Protein 9Q88 (pdb70)

Radius of gyration: 12.81 Å; Cα contacts (8 Å, |Δi|>4): 106; chains: 1; bounding box: 37×24×28 Å

Structure (mmCIF, N/CA/C/O backbone):
data_9Q88
#
_entry.id   9Q88
#
_cell.length_a   31.820
_cell.length_b   39.309
_cell.length_c   53.208
_cell.angle_alpha   90.000
_cell.angle_beta   90.000
_cell.angle_gamma   90.000
#
_symmetry.space_group_name_H-M   'P 21 21 21'
#
loop_
_entity.id
_entity.type
_entity.pdbx_description
1 polymer 'E3 ubiquitin-protein ligase RNF38'
2 non-polymer 'ZINC ION'
3 water water
#
loop_
_atom_site.group_PDB
_atom_site.id
_atom_site.type_symbol
_atom_site.label_atom_id
_atom_site.label_alt_id
_atom_site.label_comp_id
_atom_site.label_asym_id
_atom_site.label_entity_id
_atom_site.label_seq_id
_atom_site.pdbx_PDB_ins_code
_atom_site.Cartn_x
_atom_site.Cartn_y
_atom_site.Cartn_z
_atom_site.occupancy
_atom_site.B_iso_or_equiv
_atom_site.auth_seq_id
_atom_site.auth_comp_id
_atom_site.auth_asym_id
_atom_site.auth_atom_id
_atom_site.pdbx_PDB_model_num
ATOM 1 N N . GLY A 1 1 ? 8.84885 -2.79683 -0.61063 1.000 29.98178 387 GLY A N 1
ATOM 2 C CA . GLY A 1 1 ? 8.50338 -4.10879 -1.12438 1.000 29.04028 387 GLY A CA 1
ATOM 3 C C . GLY A 1 1 ? 7.00112 -4.27077 -1.21920 1.000 23.00665 387 GLY A C 1
ATOM 4 O O . GLY A 1 1 ? 6.25470 -3.31430 -1.02552 1.000 25.04616 387 GLY A O 1
ATOM 7 N N . SER A 1 2 ? 6.55021 -5.48637 -1.50284 1.000 22.43176 388 SER A N 1
ATOM 8 C CA . SER A 1 2 ? 5.12134 -5.73561 -1.61980 1.000 19.20310 388 SER A CA 1
ATOM 9 C C . SER A 1 2 ? 4.44434 -5.60974 -0.25533 1.000 14.21711 388 SER A C 1
ATOM 10 O O . SER A 1 2 ? 4.96951 -6.09156 0.74966 1.000 15.78883 388 SER A O 1
ATOM 18 N N . THR A 1 3 ? 3.27515 -4.96127 -0.22033 1.000 13.22222 389 THR A N 1
ATOM 19 C CA . THR A 1 3 ? 2.42643 -4.93875 0.96761 1.000 13.60811 389 THR A CA 1
ATOM 20 C C . THR A 1 3 ? 1.30846 -5.97639 0.89776 1.000 11.18982 389 THR A C 1
ATOM 21 O O . THR A 1 3 ? 0.36113 -5.92859 1.68990 1.000 12.64242 389 THR A O 1
ATOM 32 N N . LYS A 1 4 ? 1.42867 -6.93792 -0.01541 1.000 12.71155 390 LYS A N 1
ATOM 33 C CA . LYS A 1 4 ? 0.52057 -8.06453 -0.11892 1.000 12.33546 390 LYS A CA 1
ATOM 34 C C . LYS A 1 4 ? 1.31633 -9.35765 -0.13778 1.000 12.58941 390 LYS A C 1
ATOM 35 O O . LYS A 1 4 ? 2.45371 -9.40026 -0.62427 1.000 12.08186 390 LYS A O 1
ATOM 54 N N . ALA A 1 5 ? 0.70077 -10.41167 0.36782 1.000 12.37037 391 ALA A N 1
ATOM 55 C CA . ALA A 1 5 ? 1.26977 -11.73670 0.21787 1.000 13.39449 391 ALA A CA 1
ATOM 56 C C . ALA A 1 5 ? 1.41375 -12.07616 -1.25932 1.000 11.76852 391 ALA A C 1
ATOM 57 O O . ALA A 1 5 ? 0.62204 -11.64737 -2.09884 1.000 12.00497 391 ALA A O 1
ATOM 64 N N . ASP A 1 6 ? 2.44828 -12.86431 -1.56999 1.000 13.83242 392 ASP A N 1
ATOM 65 C CA . ASP A 1 6 ? 2.74224 -13.22919 -2.95363 1.000 16.28603 392 ASP A CA 1
ATOM 66 C C . ASP A 1 6 ? 1.50371 -13.72849 -3.69432 1.000 13.21398 392 ASP A C 1
ATOM 67 O O . ASP A 1 6 ? 1.22428 -13.31031 -4.82266 1.000 12.49795 392 ASP A O 1
ATOM 76 N N . ILE A 1 7 ? 0.72977 -14.60776 -3.05751 1.000 12.98789 393 ILE A N 1
ATOM 77 C CA . ILE A 1 7 ? -0.42120 -15.21636 -3.72056 1.000 12.26949 393 ILE A CA 1
ATOM 78 C C . ILE A 1 7 ? -1.60794 -14.27813 -3.81758 1.000 12.31270 393 ILE A C 1
ATOM 79 O O . ILE A 1 7 ? -2.64701 -14.67079 -4.36972 1.000 14.38909 393 ILE A O 1
ATOM 95 N N . GLU A 1 8 ? -1.49446 -13.05389 -3.31028 1.000 12.96951 394 GLU A N 1
ATOM 96 C CA . GLU A 1 8 ? -2.54668 -12.06466 -3.46853 1.000 13.87516 394 GLU A CA 1
ATOM 97 C C . GLU A 1 8 ? -2.08942 -10.87490 -4.28529 1.000 13.14093 394 GLU A C 1
ATOM 98 O O . GLU A 1 8 ? -2.88319 -9.95979 -4.53929 1.000 16.38304 394 GLU A O 1
ATOM 110 N N . GLN A 1 9 ? -0.83510 -10.84156 -4.67843 1.000 10.46837 395 GLN A N 1
ATOM 111 C CA . GLN A 1 9 ? -0.29072 -9.70094 -5.39089 1.000 11.96391 395 GLN A CA 1
ATOM 112 C C . GLN A 1 9 ? -0.57486 -9.80992 -6.89122 1.000 9.95716 395 GLN A C 1
ATOM 113 O O . GLN A 1 9 ? -0.73368 -10.89998 -7.44060 1.000 10.79180 395 GLN A O 1
ATOM 127 N N . LEU A 1 10 ? -0.66257 -8.65966 -7.54665 1.000 11.21206 396 LEU A N 1
ATOM 128 C CA . LEU A 1 10 ? -0.77031 -8.64536 -8.98913 1.000 10.92729 396 LEU A CA 1
ATOM 129 C C . LEU A 1 10 ? 0.40610 -9.40589 -9.59056 1.000 10.93437 396 LEU A C 1
ATOM 130 O O . LEU A 1 10 ? 1.49933 -9.44423 -9.00835 1.000 12.50528 396 LEU A O 1
ATOM 146 N N . PRO A 1 11 ? 0.21857 -9.98521 -10.76461 1.000 9.51726 397 PRO A N 1
ATOM 147 C CA . PRO A 1 11 ? 1.27100 -10.80058 -11.38293 1.000 12.23299 397 PRO A CA 1
ATOM 148 C C . PRO A 1 11 ? 2.40621 -9.91296 -11.86020 1.000 9.84290 397 PRO A C 1
ATOM 149 O O . PRO A 1 11 ? 2.20684 -8.75060 -12.21462 1.000 11.50687 397 PRO A O 1
ATOM 160 N N . SER A 1 12 ? 3.61192 -10.47250 -11.89096 1.000 9.41583 398 SER A N 1
ATOM 161 C CA A SER A 1 12 ? 4.78610 -9.66676 -12.17217 0.544 11.26132 398 SER A CA 1
ATOM 162 C CA B SER A 1 12 ? 4.80833 -9.67709 -12.12185 0.456 11.31684 398 SER A CA 1
ATOM 163 C C . SER A 1 12 ? 5.82088 -10.48024 -12.92989 1.000 10.54652 398 SER A C 1
ATOM 164 O O . SER A 1 12 ? 5.85615 -11.71164 -12.86635 1.000 10.62661 398 SER A O 1
ATOM 179 N N . TYR A 1 13 ? 6.67146 -9.76423 -13.65897 1.000 9.51165 399 TYR A N 1
ATOM 180 C CA . TYR A 1 13 ? 7.78241 -10.37134 -14.37099 1.000 11.23542 399 TYR A CA 1
ATOM 181 C C . TYR A 1 1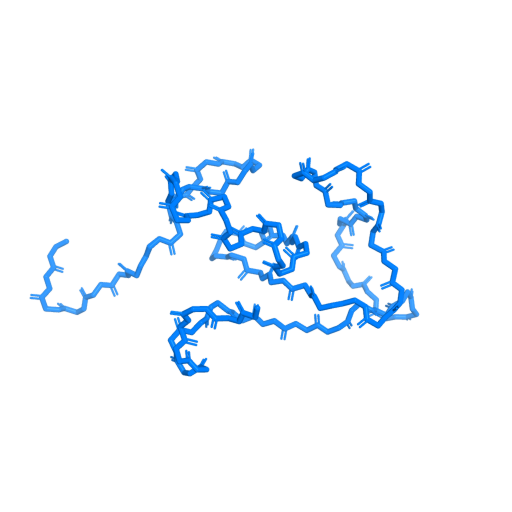3 ? 8.88335 -9.33039 -14.49465 1.000 10.87773 399 TYR A C 1
ATOM 182 O O . TYR A 1 13 ? 8.65131 -8.12580 -14.33038 1.000 11.09914 399 TYR A O 1
ATOM 200 N N . ARG A 1 14 ? 10.08499 -9.79134 -14.81447 1.000 10.89719 400 ARG A N 1
ATOM 201 C CA . ARG A 1 14 ? 11.22168 -8.88058 -14.94892 1.000 12.26253 400 ARG A CA 1
ATOM 202 C C . ARG A 1 14 ? 11.43988 -8.52083 -16.41173 1.000 12.27369 400 ARG A C 1
ATOM 203 O O . ARG A 1 14 ? 11.50030 -9.40044 -17.27459 1.000 14.39453 400 ARG A O 1
ATOM 224 N N . PHE A 1 15 ? 11.53235 -7.22223 -16.68173 1.000 12.19893 401 PHE A N 1
ATOM 225 C CA . PHE A 1 15 ? 11.65360 -6.74235 -18.04866 1.000 12.36736 401 PHE A CA 1
ATOM 226 C C . PHE A 1 15 ? 12.91480 -7.27509 -18.69795 1.000 12.64734 401 PHE A C 1
ATOM 227 O O . PHE A 1 15 ? 13.98694 -7.26417 -18.10005 1.000 13.84242 401 PHE A O 1
ATOM 244 N N . ASN A 1 16 ? 12.79792 -7.69787 -19.94151 1.000 15.93710 402 ASN A N 1
ATOM 245 C CA . ASN A 1 16 ? 13.90328 -8.17781 -20.76165 1.000 19.55930 402 ASN A CA 1
ATOM 246 C C . ASN A 1 16 ? 13.73657 -7.60430 -22.16074 1.000 23.41612 402 ASN A C 1
ATOM 247 O O . ASN A 1 16 ? 12.80062 -7.98199 -22.87791 1.000 22.25753 402 ASN A O 1
ATOM 258 N N . PRO A 1 17 ? 14.61189 -6.69757 -22.58964 1.000 23.30914 403 PRO A N 1
ATOM 259 C CA . PRO A 1 17 ? 14.42968 -6.07977 -23.91469 1.000 24.97074 403 PRO A CA 1
ATOM 260 C C . PRO A 1 17 ? 14.48277 -7.06997 -25.06065 1.000 28.72155 403 PRO A C 1
ATOM 261 O O . PRO A 1 17 ? 13.99712 -6.75428 -26.15275 1.000 34.23264 403 PRO A O 1
ATOM 272 N N . ASN A 1 18 ? 15.05117 -8.25383 -24.85116 1.000 26.44449 404 ASN A N 1
ATOM 273 C CA . ASN A 1 18 ? 15.22749 -9.21565 -25.92418 1.000 30.75381 404 ASN A CA 1
ATOM 274 C C . ASN A 1 18 ? 14.01472 -10.10198 -26.12499 1.000 31.92350 404 ASN A C 1
ATOM 275 O O . ASN A 1 18 ? 13.92164 -10.78094 -27.15135 1.000 43.26262 404 ASN A O 1
ATOM 286 N N . ASN A 1 19 ? 13.09970 -10.13014 -25.16685 1.000 28.83488 405 ASN A N 1
ATOM 287 C CA . ASN A 1 19 ? 11.88255 -10.91291 -25.30333 1.000 34.23543 405 ASN A CA 1
ATOM 288 C C . ASN A 1 19 ? 10.81509 -10.11424 -24.56221 1.000 28.80115 405 ASN A C 1
ATOM 289 O O . ASN A 1 19 ? 10.44483 -10.41096 -23.42648 1.000 33.31424 405 ASN A O 1
ATOM 300 N N . HIS A 1 20 ? 10.33864 -9.05758 -25.20570 1.000 24.68091 406 HIS A N 1
ATOM 301 C CA . HIS A 1 20 ? 9.27745 -8.24346 -24.62752 1.000 24.82652 406 HIS A CA 1
ATOM 302 C C . HIS A 1 20 ? 8.17874 -8.04329 -25.65923 1.000 25.42989 406 HIS A C 1
ATOM 303 O O . HIS A 1 20 ? 8.37308 -7.34404 -26.65924 1.000 29.82285 406 HIS A O 1
ATOM 317 N N . GLN A 1 21 ? 7.02421 -8.64923 -25.39185 1.000 32.26421 407 GLN A N 1
ATOM 318 C CA . GLN A 1 21 ? 5.93187 -8.73712 -26.34613 1.000 35.37876 407 GLN A CA 1
ATOM 319 C C . GLN A 1 21 ? 5.00569 -7.53118 -26.27646 1.000 32.31961 407 GLN A C 1
ATOM 320 O O . GLN A 1 21 ? 4.32707 -7.22766 -27.26470 1.000 42.55975 407 GLN A O 1
ATOM 334 N N . SER A 1 22 ? 4.96542 -6.84805 -25.13555 1.000 25.52817 408 SER A N 1
ATOM 335 C CA . SER A 1 22 ? 4.06358 -5.72436 -24.93441 1.000 24.15840 408 SER A CA 1
ATOM 336 C C . SER A 1 22 ? 4.47217 -4.52463 -25.78000 1.000 16.20892 408 SER A C 1
ATOM 337 O O . SER A 1 22 ? 5.63982 -4.34616 -26.12548 1.000 19.08392 408 SER A O 1
ATOM 345 N N . GLU A 1 23 ? 3.48731 -3.67265 -26.08901 1.000 19.03427 409 GLU A N 1
ATOM 346 C CA . GLU A 1 23 ? 3.74529 -2.41745 -26.77429 1.000 19.32235 409 GLU A CA 1
ATOM 347 C C . GLU A 1 23 ? 4.28904 -1.33929 -25.84701 1.000 15.14883 409 GLU A C 1
ATOM 348 O O . GLU A 1 23 ? 4.74140 -0.30306 -26.34074 1.000 18.82279 409 GLU A O 1
ATOM 360 N N . GLN A 1 24 ? 4.27669 -1.55519 -24.53503 1.000 13.47024 410 GLN A N 1
ATOM 361 C CA . GLN A 1 24 ? 4.70635 -0.53218 -23.58861 1.000 11.28600 410 GLN A CA 1
ATOM 362 C C . GLN A 1 24 ? 6.20932 -0.57736 -23.32348 1.000 13.58849 410 GLN A C 1
ATOM 363 O O . GLN A 1 24 ? 6.78913 -1.64735 -23.13551 1.000 14.29929 410 GLN A O 1
ATOM 377 N N . THR A 1 25 ? 6.82005 0.60503 -23.25767 1.000 11.20789 411 THR A N 1
ATOM 378 C CA . THR A 1 25 ? 8.23928 0.75090 -22.97655 1.000 12.55226 411 THR A CA 1
ATOM 379 C C . THR A 1 25 ? 8.50505 1.68510 -21.80952 1.000 11.19113 411 THR A C 1
ATOM 380 O O . THR A 1 25 ? 9.65805 1.81449 -21.38424 1.000 11.45523 411 THR A O 1
ATOM 391 N N . LEU A 1 26 ? 7.46653 2.30485 -21.26444 1.000 11.10960 412 LEU A N 1
ATOM 392 C CA . LEU A 1 26 ? 7.56822 3.44145 -20.35224 1.000 11.38750 412 LEU A CA 1
ATOM 393 C C . LEU A 1 26 ? 6.66058 3.17900 -19.15838 1.000 8.27668 412 LEU A C 1
ATOM 394 O O . LEU A 1 26 ? 5.50214 2.79559 -19.33594 1.000 10.16175 412 LEU A O 1
ATOM 410 N N . CYS A 1 27 ? 7.16616 3.39818 -17.94847 1.000 8.14083 413 CYS A N 1
ATOM 411 C CA . CYS A 1 27 ? 6.31542 3.46213 -16.76266 1.000 9.33718 413 CYS A CA 1
ATOM 412 C C . CYS A 1 27 ? 5.72528 4.86779 -16.67016 1.000 9.16122 413 CYS A C 1
ATOM 413 O O . CYS A 1 27 ? 6.44950 5.82772 -16.38055 1.000 9.26719 413 CYS A O 1
ATOM 420 N N . VAL A 1 28 ? 4.41704 5.01478 -16.91084 1.000 8.77449 414 VAL A N 1
ATOM 421 C CA . VAL A 1 28 ? 3.89059 6.37133 -16.95249 1.000 10.38435 414 VAL A CA 1
ATOM 422 C C . VAL A 1 28 ? 3.79064 6.97647 -15.56310 1.000 9.09336 414 VAL A C 1
ATOM 423 O O . VAL A 1 28 ? 3.72855 8.19703 -15.42705 1.000 9.46452 414 VAL A O 1
ATOM 436 N N . VAL A 1 29 ? 3.76382 6.16862 -14.51149 1.000 9.42997 415 VAL A N 1
ATOM 437 C CA . VAL A 1 29 ? 3.61609 6.73443 -13.17181 1.000 10.60290 415 VAL A CA 1
ATOM 438 C C . VAL A 1 29 ? 4.82628 7.59055 -12.80535 1.000 10.25376 415 VAL A C 1
ATOM 439 O O . VAL A 1 29 ? 4.68430 8.69310 -12.27525 1.000 11.51197 415 VAL A O 1
ATOM 452 N N . CYS A 1 30 ? 6.03895 7.06886 -13.02214 1.000 9.59883 416 CYS A N 1
ATOM 453 C CA . CYS A 1 30 ? 7.26440 7.81533 -12.78905 1.000 10.09266 416 CYS A CA 1
ATOM 454 C C . CYS A 1 30 ? 7.83770 8.432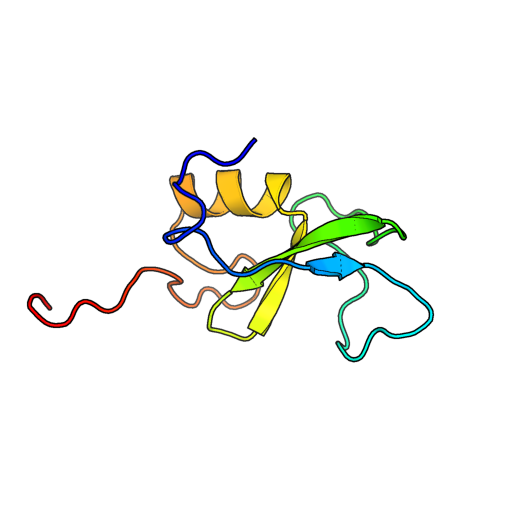06 -14.05154 1.000 8.54415 416 CYS A C 1
ATOM 455 O O . CYS A 1 30 ? 8.81777 9.17372 -13.95908 1.000 10.27353 416 CYS A O 1
ATOM 462 N N . MET A 1 31 ? 7.26320 8.16661 -15.21203 1.000 9.74861 417 MET A N 1
ATOM 463 C CA . MET A 1 31 ? 7.75396 8.70275 -16.47959 1.000 10.28466 417 MET A CA 1
ATOM 464 C C . MET A 1 31 ? 9.21876 8.32240 -16.73322 1.000 10.48806 417 MET A C 1
ATOM 465 O O . MET A 1 31 ? 10.00892 9.12467 -17.22164 1.000 11.17682 417 MET A O 1
ATOM 479 N N . CYS A 1 32 ? 9.58985 7.08390 -16.40656 1.000 9.88909 418 CYS A N 1
ATOM 480 C CA . CYS A 1 32 ? 10.90298 6.53033 -16.70834 1.000 9.67041 418 CYS A CA 1
ATOM 481 C C . CYS A 1 32 ? 10.72178 5.24442 -17.50744 1.000 9.36056 418 CYS A C 1
ATOM 482 O O . CYS A 1 32 ? 9.81050 4.45548 -17.23903 1.000 10.19642 418 CYS A O 1
ATOM 490 N N . ASP A 1 33 ? 11.61301 5.01767 -18.46642 1.000 10.80458 419 ASP A N 1
ATOM 491 C CA . ASP A 1 33 ? 11.54296 3.82237 -19.29389 1.000 11.02803 419 ASP A CA 1
ATOM 492 C C . ASP A 1 33 ? 11.80572 2.55303 -18.48519 1.000 10.27942 419 ASP A C 1
ATOM 493 O O . ASP A 1 33 ? 12.56641 2.55238 -17.51321 1.000 13.39522 419 ASP A O 1
ATOM 502 N N . PHE A 1 34 ? 11.16336 1.45352 -18.90374 1.000 10.26298 420 PHE A N 1
ATOM 503 C CA . PHE A 1 34 ? 11.48785 0.13630 -18.35997 1.000 10.79861 420 PHE A CA 1
ATOM 504 C C . PHE A 1 34 ? 12.92699 -0.21680 -18.72686 1.000 13.58133 420 PHE A C 1
ATOM 505 O O . PHE A 1 34 ? 13.37062 0.01473 -19.85896 1.000 13.80035 420 PHE A O 1
ATOM 522 N N . GLU A 1 35 ? 13.64867 -0.80339 -17.76162 1.000 11.96798 421 GLU A N 1
ATOM 523 C CA . GLU A 1 35 ? 15.01889 -1.25691 -17.94199 1.000 12.60304 421 GLU A CA 1
ATOM 524 C C . GLU A 1 35 ? 15.13172 -2.75455 -17.64536 1.000 11.83070 421 GLU A C 1
ATOM 525 O O . GLU A 1 35 ? 14.39731 -3.29883 -16.82179 1.000 11.29175 421 GLU A O 1
ATOM 537 N N . SER A 1 36 ? 16.11070 -3.41127 -18.26870 1.000 12.42205 422 SER A N 1
ATOM 538 C CA . SER A 1 36 ? 16.32830 -4.82935 -18.03408 1.000 12.00740 422 SER A CA 1
ATOM 539 C C . SER A 1 36 ? 16.46258 -5.08775 -16.54558 1.000 13.19604 422 SER A C 1
ATOM 540 O O . SER A 1 36 ? 17.11142 -4.32840 -15.82472 1.000 12.53239 422 SER A O 1
ATOM 548 N N . ARG A 1 37 ? 15.81536 -6.15654 -16.09039 1.000 12.50380 423 ARG A N 1
ATOM 549 C CA . ARG A 1 37 ? 15.82635 -6.67925 -14.72960 1.000 12.54226 423 ARG A CA 1
ATOM 550 C C . ARG A 1 37 ? 14.79781 -6.01177 -13.82166 1.000 12.64981 423 ARG A C 1
ATOM 551 O O . ARG A 1 37 ? 14.56886 -6.50759 -12.71388 1.000 13.71080 423 ARG A O 1
ATOM 572 N N . GLN A 1 38 ? 14.16596 -4.91235 -14.23149 1.000 10.51574 424 GLN A N 1
ATOM 573 C CA . GLN A 1 38 ? 13.20810 -4.25852 -13.36110 1.000 9.81152 424 GLN A CA 1
ATOM 574 C C . GLN A 1 38 ? 11.94066 -5.10116 -13.23626 1.000 10.33511 424 GLN A C 1
ATOM 575 O O . GLN A 1 38 ? 11.43913 -5.64651 -14.22277 1.000 11.08154 424 GLN A O 1
ATOM 589 N N . LEU A 1 39 ? 11.39410 -5.15328 -12.02875 1.000 10.01123 425 LEU A N 1
ATOM 590 C CA . LEU A 1 39 ? 10.15817 -5.88508 -11.78923 1.000 8.62588 425 LEU A CA 1
ATOM 591 C C . LEU A 1 39 ? 8.96144 -5.04737 -12.21180 1.000 10.27112 425 LEU A C 1
ATOM 592 O O . LEU A 1 39 ? 8.74235 -3.94648 -11.69778 1.000 9.99655 425 LEU A O 1
ATOM 608 N N . LEU A 1 40 ? 8.17270 -5.58469 -13.13048 1.000 9.12774 426 LEU A N 1
ATOM 609 C CA . LEU A 1 40 ? 6.95496 -4.95422 -13.60668 1.000 10.00966 426 LEU A CA 1
ATOM 610 C C . LEU A 1 40 ? 5.74636 -5.73105 -13.12571 1.000 9.89706 426 LEU A C 1
ATOM 611 O O . LEU A 1 40 ? 5.77340 -6.96330 -13.05481 1.000 10.96594 426 LEU A O 1
ATOM 627 N N . ARG A 1 41 ? 4.68547 -5.01927 -12.78344 1.000 9.85538 427 ARG A N 1
ATOM 628 C CA . ARG A 1 41 ? 3.40689 -5.63818 -12.49404 1.000 10.55660 427 ARG A CA 1
ATOM 629 C C . ARG A 1 41 ? 2.42923 -5.36000 -13.61969 1.000 9.61668 427 ARG A C 1
ATOM 630 O O . ARG A 1 41 ? 2.44286 -4.28441 -14.21135 1.000 10.44323 427 ARG A O 1
ATOM 651 N N . VAL A 1 42 ? 1.51685 -6.29626 -13.82789 1.000 9.59124 428 VAL A N 1
ATOM 652 C CA . VAL A 1 42 ? 0.53961 -6.25481 -14.90790 1.000 10.99010 428 VAL A CA 1
ATOM 653 C C . VAL A 1 42 ? -0.85190 -6.30163 -14.29142 1.000 9.73677 428 VAL A C 1
ATOM 654 O O . VAL A 1 42 ? -1.15623 -7.22128 -13.52919 1.000 10.30931 428 VAL A O 1
ATOM 667 N N . LEU A 1 43 ? -1.70154 -5.36633 -14.67913 1.000 8.36401 429 LEU A N 1
ATOM 668 C CA . LEU A 1 43 ? -3.04763 -5.22962 -14.13794 1.000 9.18280 429 LEU A CA 1
ATOM 669 C C . LEU A 1 43 ? -4.02293 -6.06574 -14.97206 1.000 10.08787 429 LEU A C 1
ATOM 670 O O . LEU A 1 43 ? -3.67970 -6.55699 -16.05400 1.000 10.27508 429 LEU A O 1
ATOM 686 N N . PRO A 1 44 ? -5.26371 -6.25472 -14.51018 1.000 9.38455 430 PRO A N 1
ATOM 687 C CA . PRO A 1 44 ? -6.17906 -7.13139 -15.26252 1.000 10.59069 430 PRO A CA 1
ATOM 688 C C . PRO A 1 44 ? -6.56812 -6.58191 -16.61641 1.000 12.14039 430 PRO A C 1
ATOM 689 O O . PRO A 1 44 ? -7.05357 -7.34126 -17.46436 1.000 14.15055 430 PRO A O 1
ATOM 700 N N . CYS A 1 45 ? -6.38677 -5.28365 -16.84396 1.000 10.41251 431 CYS A N 1
ATOM 701 C CA . CYS A 1 45 ? -6.58573 -4.64956 -18.13513 1.000 10.25832 431 CYS A CA 1
ATOM 702 C C . CYS A 1 45 ? -5.38521 -4.80738 -19.06013 1.000 11.37587 431 CYS A C 1
ATOM 703 O O . CYS A 1 45 ? -5.41337 -4.27733 -20.17709 1.000 14.07928 431 CYS A O 1
ATOM 710 N N . ASN A 1 46 ? -4.32720 -5.47383 -18.61228 1.000 10.67329 432 ASN A N 1
ATOM 711 C CA . ASN A 1 46 ? -3.09117 -5.76675 -19.33345 1.000 12.33510 432 ASN A CA 1
ATOM 712 C C . ASN A 1 46 ? -2.06494 -4.64064 -19.37192 1.000 11.92145 432 ASN A C 1
ATOM 713 O O . ASN A 1 46 ? -1.02504 -4.80160 -19.98776 1.000 14.75989 432 ASN A O 1
ATOM 724 N N . HIS A 1 47 ? -2.31962 -3.51266 -18.73624 1.000 9.12913 433 HIS A N 1
ATOM 725 C CA . HIS A 1 47 ? -1.31804 -2.46908 -18.65153 1.000 8.78573 433 HIS A CA 1
ATOM 726 C C . HIS A 1 47 ? -0.29129 -2.79146 -17.58054 1.000 9.02266 433 HIS A C 1
ATOM 727 O O . HIS A 1 47 ? -0.59103 -3.37737 -16.53931 1.000 9.97623 433 HIS A O 1
ATOM 741 N N . GLU A 1 48 ? 0.94655 -2.38729 -17.84385 1.000 9.11743 434 GLU A N 1
ATOM 742 C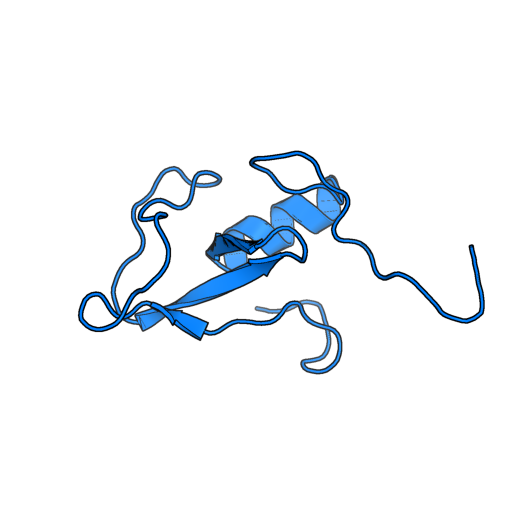 CA . GLU A 1 48 ? 2.07319 -2.71985 -16.97892 1.000 10.34294 434 GLU A CA 1
ATOM 743 C C . GLU A 1 48 ? 2.84829 -1.48072 -16.53672 1.000 9.23952 434 GLU A C 1
ATOM 744 O O . GLU A 1 48 ? 2.80405 -0.43252 -17.18186 1.000 9.21700 434 GLU A O 1
ATOM 756 N N . PHE A 1 49 ? 3.53901 -1.62802 -15.39951 1.000 8.30335 435 PHE A N 1
ATOM 757 C CA . PHE A 1 49 ? 4.17724 -0.53482 -14.67578 1.000 8.98396 435 PHE A CA 1
ATOM 758 C C . PHE A 1 49 ? 5.30091 -1.11300 -13.83435 1.000 8.75189 435 PHE A C 1
ATOM 759 O O . PHE A 1 49 ? 5.31242 -2.30555 -13.53696 1.000 9.89976 435 PHE A O 1
ATOM 776 N N . HIS A 1 50 ? 6.22584 -0.25923 -13.40254 1.000 8.10926 436 HIS A N 1
ATOM 777 C CA . HIS A 1 50 ? 7.12105 -0.69830 -12.34108 1.000 9.92636 436 HIS A CA 1
ATOM 778 C C . HIS A 1 50 ? 6.28619 -1.12442 -11.13648 1.000 8.81046 436 HIS A C 1
ATOM 779 O O . HIS A 1 50 ? 5.30824 -0.45522 -10.78211 1.000 9.25539 436 HIS A O 1
ATOM 793 N N . ALA A 1 51 ? 6.70703 -2.19988 -10.45554 1.000 10.12938 437 ALA A N 1
ATOM 794 C CA . ALA A 1 51 ? 5.98123 -2.66760 -9.27515 1.000 11.26092 437 ALA A CA 1
ATOM 795 C C . ALA A 1 51 ? 5.84793 -1.58332 -8.20618 1.000 11.99356 437 ALA A C 1
ATOM 796 O O . ALA A 1 51 ? 4.74661 -1.32121 -7.69510 1.000 13.16485 437 ALA A O 1
ATOM 803 N N . LYS A 1 52 ? 6.96008 -0.94405 -7.84680 1.000 14.24398 438 LYS A N 1
ATOM 804 C CA . LYS A 1 52 ? 6.91006 0.05278 -6.78926 1.000 17.40805 438 LYS A CA 1
ATOM 805 C C . LYS A 1 52 ? 5.94032 1.17212 -7.15134 1.000 17.28279 438 LYS A C 1
ATOM 806 O O . LYS A 1 52 ? 5.13435 1.60603 -6.32296 1.000 18.80357 438 LYS A O 1
ATOM 825 N N . CYS A 1 53 ? 5.96448 1.61937 -8.40245 1.000 13.22966 439 CYS A N 1
ATOM 826 C CA . CYS A 1 53 ? 5.13658 2.74673 -8.80042 1.000 12.46018 439 CYS A CA 1
ATOM 827 C C . CYS A 1 53 ? 3.65160 2.40757 -8.75032 1.000 12.25002 439 CYS A C 1
ATOM 828 O O . CYS A 1 53 ? 2.84269 3.19693 -8.26037 1.000 13.09334 439 CYS A O 1
ATOM 835 N N . VAL A 1 54 ? 3.26095 1.26173 -9.28863 1.000 11.21154 440 VAL A N 1
ATOM 836 C CA . VAL A 1 54 ? 1.83314 0.99438 -9.34982 1.000 10.63264 440 VAL A CA 1
ATOM 8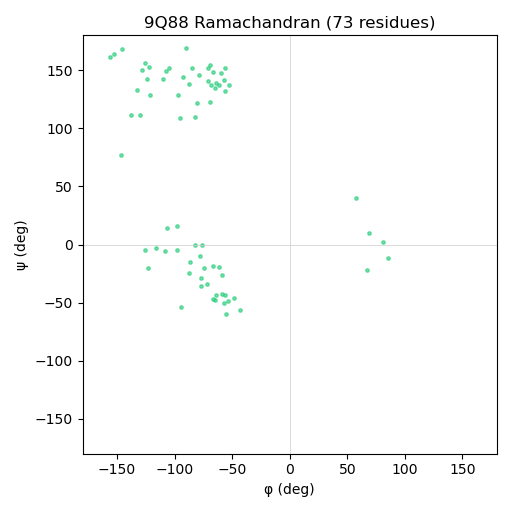37 C C . VAL A 1 54 ? 1.27693 0.56861 -7.99336 1.000 12.67780 440 VAL A C 1
ATOM 838 O O . VAL A 1 54 ? 0.10885 0.83236 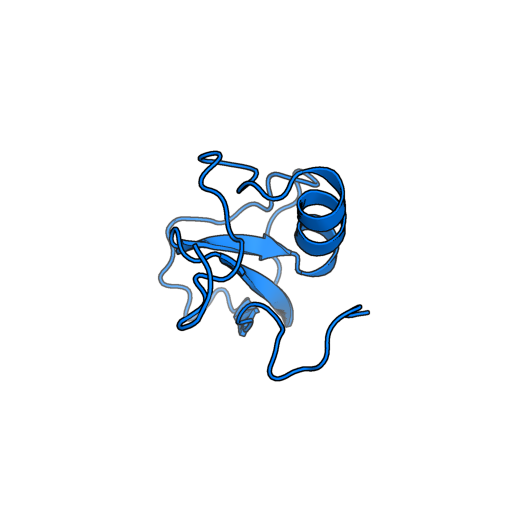-7.69949 1.000 11.37032 440 VAL A O 1
ATOM 851 N N . ASP A 1 55 ? 2.07550 -0.05329 -7.12611 1.000 12.45309 441 ASP A N 1
ATOM 852 C CA . ASP A 1 55 ? 1.60029 -0.39250 -5.78280 1.000 16.09914 441 ASP A CA 1
ATOM 853 C C . ASP A 1 55 ? 1.06232 0.83015 -5.02210 1.000 18.75894 441 ASP A C 1
ATOM 854 O O . ASP A 1 55 ? -0.07195 0.80772 -4.54220 1.000 20.71186 441 ASP A O 1
ATOM 863 N N . LYS A 1 56 ? 1.90003 1.84809 -4.80081 1.000 19.75207 442 LYS A N 1
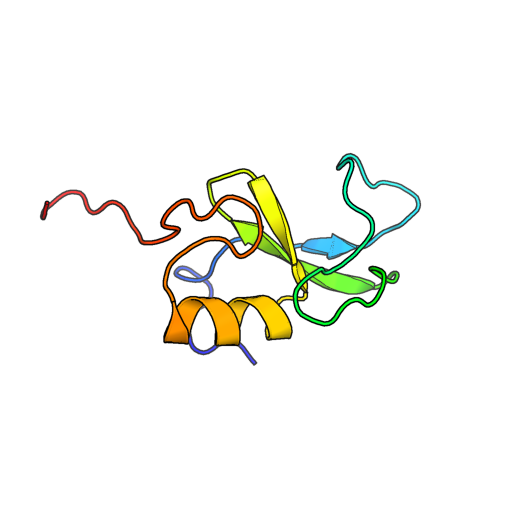ATOM 864 C CA . LYS A 1 56 ? 1.46924 3.17148 -4.33292 1.000 24.60790 442 LYS A CA 1
ATOM 865 C C . LYS A 1 56 ? 0.20534 3.67094 -5.03673 1.000 21.36815 442 LYS A C 1
ATOM 866 O O . LYS A 1 56 ? -0.77549 4.06116 -4.38655 1.000 20.76969 442 LYS A O 1
ATOM 885 N N . TRP A 1 57 ? 0.25043 3.73914 -6.37137 1.000 13.90623 443 TRP A N 1
ATOM 886 C CA . TRP A 1 57 ? -0.88795 4.28350 -7.10702 1.000 14.68900 443 TRP A CA 1
ATOM 887 C C . TRP A 1 57 ? -2.18214 3.57503 -6.71769 1.000 16.15944 443 TRP A C 1
ATOM 888 O O . TRP A 1 57 ? -3.19360 4.21804 -6.43036 1.000 14.87866 443 TRP A O 1
ATOM 909 N N . LEU A 1 58 ? -2.16893 2.23602 -6.71422 1.000 12.98302 444 LEU A N 1
ATOM 910 C CA . LEU A 1 58 ? -3.39110 1.46768 -6.52033 1.000 15.60289 444 LEU A CA 1
ATOM 911 C C . LEU A 1 58 ? -3.88279 1.55652 -5.08741 1.000 19.20554 444 LEU A C 1
ATOM 912 O O . LEU A 1 58 ? -5.09743 1.56535 -4.85248 1.000 19.78027 444 LEU A O 1
ATOM 928 N N . LYS A 1 59 ? -2.97125 1.63975 -4.12446 1.000 18.89172 445 LYS A N 1
ATOM 929 C CA . LYS A 1 59 ? -3.39129 1.85215 -2.74758 1.000 24.11234 445 LYS A CA 1
ATOM 930 C C . LYS A 1 59 ? -4.23097 3.11582 -2.63616 1.000 24.99461 445 LYS A C 1
ATOM 931 O O . LYS A 1 59 ? -5.26728 3.12318 -1.96275 1.000 26.92949 445 LYS A O 1
ATOM 950 N N . ALA A 1 60 ? -3.80416 4.19211 -3.30158 1.000 19.95279 446 ALA A N 1
ATOM 951 C CA . ALA A 1 60 ? -4.52668 5.45617 -3.24317 1.000 20.79504 446 ALA A CA 1
ATOM 952 C C . ALA A 1 60 ? -5.77386 5.46439 -4.12348 1.000 18.26282 446 ALA A C 1
ATOM 953 O O . ALA A 1 60 ? -6.78375 6.07834 -3.74893 1.000 22.76430 446 ALA A O 1
ATOM 960 N N . ASN A 1 61 ? -5.73878 4.79826 -5.29000 1.000 16.07856 447 ASN A N 1
ATOM 961 C CA . ASN A 1 61 ? -6.74097 5.05097 -6.32484 1.000 16.49839 447 ASN A CA 1
ATOM 962 C C . ASN A 1 61 ? -7.55627 3.85332 -6.80069 1.000 20.95883 447 ASN A C 1
ATOM 963 O O . ASN A 1 61 ? -8.63395 4.06003 -7.37678 1.000 20.38855 447 ASN A O 1
ATOM 974 N N . ARG A 1 62 ? -7.08863 2.63432 -6.59649 1.000 18.99946 448 ARG A N 1
ATOM 975 C CA . ARG A 1 62 ? -7.72690 1.41169 -7.09447 1.000 14.30765 448 ARG A CA 1
ATOM 976 C C . ARG A 1 62 ? -7.73954 1.20047 -8.61063 1.000 12.97795 448 ARG A C 1
ATOM 977 O O . ARG A 1 62 ? -7.87019 0.04970 -9.05080 1.000 13.69939 448 ARG A O 1
ATOM 998 N N . THR A 1 63 ? -7.59618 2.26073 -9.41177 1.000 11.74467 449 THR A N 1
ATOM 999 C CA . THR A 1 63 ? -7.76175 2.18237 -10.85935 1.000 13.35904 449 THR A CA 1
ATOM 1000 C C . THR A 1 63 ? -6.42491 2.22548 -11.60822 1.000 9.21376 449 THR A C 1
ATOM 1001 O O . THR A 1 63 ? -5.45237 2.82681 -11.15322 1.000 11.16973 449 THR A O 1
ATOM 1012 N N . CYS A 1 64 ? -6.40735 1.59862 -12.78053 1.000 9.16368 450 CYS A N 1
ATOM 1013 C CA . CYS A 1 64 ? -5.23250 1.62352 -13.64417 1.000 8.25475 450 CYS A CA 1
ATOM 1014 C C . CYS A 1 64 ? -4.83468 3.06323 -13.96375 1.000 7.74254 450 CYS A C 1
ATOM 1015 O O . CYS A 1 64 ? -5.68654 3.85614 -14.37144 1.000 9.59853 450 CYS A O 1
ATOM 1022 N N . PRO A 1 65 ? -3.55082 3.41732 -13.83134 1.000 9.21381 451 PRO A N 1
ATOM 1023 C CA . PRO A 1 65 ? -3.10982 4.77317 -14.18741 1.000 8.38646 451 PRO A CA 1
ATOM 1024 C C . PRO A 1 65 ? -3.37337 5.16856 -15.61928 1.000 8.20513 451 PRO A C 1
ATOM 1025 O O . PRO A 1 65 ? -3.46206 6.36615 -15.89554 1.000 9.64283 451 PRO A O 1
ATOM 1036 N N . ILE A 1 66 ? -3.45921 4.21521 -16.53906 1.000 8.97180 452 ILE A N 1
ATOM 1037 C CA . ILE A 1 66 ? -3.57563 4.49529 -17.96224 1.000 9.45860 452 ILE A CA 1
ATOM 1038 C C . ILE A 1 66 ? -5.02766 4.51844 -18.41248 1.000 11.27084 452 ILE A C 1
ATOM 1039 O O . ILE A 1 66 ? -5.47644 5.48892 -19.02122 1.000 13.22295 452 ILE A O 1
ATOM 1055 N N . CYS A 1 67 ? -5.78612 3.45805 -18.14263 1.000 10.77624 453 CYS A N 1
ATOM 1056 C CA . CYS A 1 67 ? -7.15121 3.32629 -18.63989 1.000 11.03267 453 CYS A CA 1
ATOM 1057 C C . C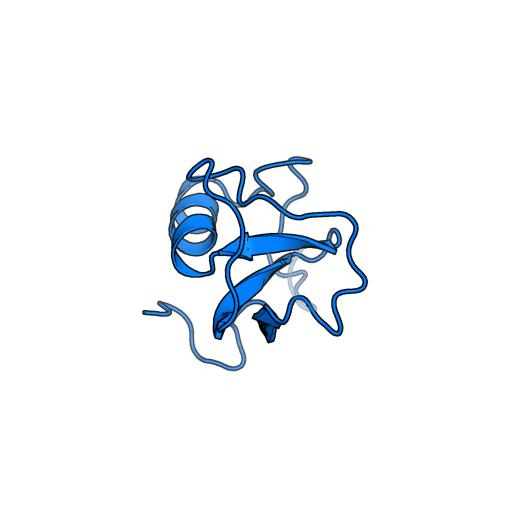YS A 1 67 ? -8.22082 3.48036 -17.57192 1.000 11.57391 453 CYS A C 1
ATOM 1058 O O . CYS A 1 67 ? -9.40937 3.50426 -17.92187 1.000 10.88938 453 CYS A O 1
ATOM 1065 N N . ARG A 1 68 ? -7.85168 3.59598 -16.29935 1.000 10.09648 454 ARG A N 1
ATOM 1066 C CA . ARG A 1 68 ? -8.76484 3.79484 -15.18393 1.000 10.57205 454 ARG A CA 1
ATOM 1067 C C . ARG A 1 68 ? -9.65299 2.58696 -14.88400 1.000 11.42999 454 ARG A C 1
ATOM 1068 O O . ARG A 1 68 ? -10.53468 2.68877 -14.03329 1.000 12.55727 454 ARG A O 1
ATOM 1089 N N . ALA A 1 69 ? -9.40047 1.43062 -15.48790 1.000 9.34528 455 ALA A N 1
ATOM 1090 C CA . ALA A 1 69 ? -10.11456 0.21727 -15.08648 1.000 11.90297 455 ALA A CA 1
ATOM 1091 C C . ALA A 1 69 ? -9.76421 -0.16113 -13.64849 1.000 10.28196 455 ALA A C 1
ATOM 1092 O O . ALA A 1 69 ? -8.59304 -0.19363 -13.27139 1.000 10.11083 455 ALA A O 1
ATOM 1099 N N . ASP A 1 70 ? -10.78612 -0.50458 -12.85572 1.000 9.84832 456 ASP A N 1
ATOM 1100 C CA . ASP A 1 70 ? -10.58751 -0.88797 -11.45770 1.000 11.05883 456 ASP A CA 1
ATOM 1101 C C . ASP A 1 70 ? -9.86990 -2.23209 -11.42175 1.000 11.70805 456 ASP A C 1
ATOM 1102 O O . ASP A 1 70 ? -10.33462 -3.20048 -12.02837 1.000 14.11115 456 ASP A O 1
ATOM 1111 N N . ALA A 1 71 ? -8.71364 -2.28050 -10.76124 1.000 10.74424 457 ALA A N 1
ATOM 1112 C CA . ALA A 1 71 ? -7.90727 -3.49354 -10.69956 1.000 12.16080 457 ALA A CA 1
ATOM 1113 C C . ALA A 1 71 ? -8.25137 -4.37545 -9.50655 1.000 15.71816 457 ALA A C 1
ATOM 1114 O O . ALA A 1 71 ? -7.59248 -5.39898 -9.29174 1.000 16.84037 457 ALA A O 1
ATOM 1121 N N A SER A 1 72 ? -9.28057 -4.02036 -8.74911 0.656 14.45963 458 SER A N 1
ATOM 1122 N N B SER A 1 72 ? -9.26237 -4.01920 -8.73047 0.344 14.54801 458 SER A N 1
ATOM 1123 C CA A SER A 1 72 ? -9.63154 -4.75047 -7.54116 0.656 16.75595 458 SER A CA 1
ATOM 1124 C CA B SER A 1 72 ? -9.54656 -4.76694 -7.51894 0.344 16.76216 458 SER A CA 1
ATOM 1125 C C A SER A 1 72 ? -10.09445 -6.17493 -7.85335 0.656 16.32096 458 SER A C 1
ATOM 1126 C C B SER A 1 72 ? -10.10366 -6.15583 -7.83181 0.344 16.34154 458 SER A C 1
ATOM 1127 O O A SER A 1 72 ? -10.58491 -6.48833 -8.94560 0.656 15.10898 458 SER A O 1
ATOM 1128 O O B SER A 1 72 ? -10.64809 -6.42834 -8.90837 0.344 15.35277 458 SER A O 1
ATOM 1143 N N . GLU A 1 73 ? -9.98246 -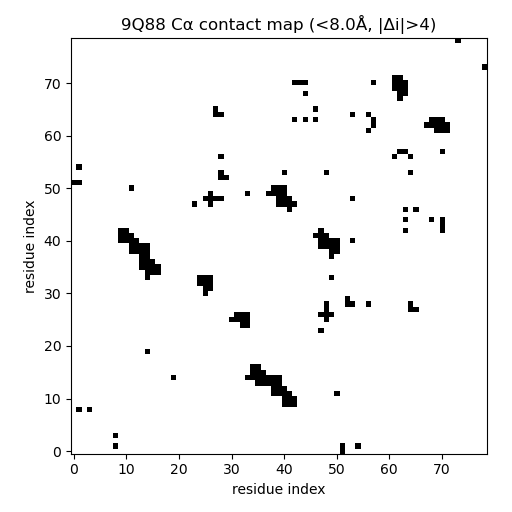7.03177 -6.84176 1.000 16.62781 459 GLU A N 1
ATOM 1144 C CA . GLU A 1 73 ? -10.41893 -8.41220 -6.98914 1.000 13.69116 459 GLU A CA 1
ATOM 1145 C C . GLU A 1 73 ? -11.91741 -8.50631 -7.24854 1.000 15.25112 459 GLU A C 1
ATOM 1146 O O . GLU A 1 73 ? -12.72417 -7.76384 -6.67091 1.000 16.74764 459 GLU A O 1
ATOM 1159 N N . VAL A 1 74 ? -12.30273 -9.44721 -8.10893 1.000 13.98997 460 VAL A N 1
ATOM 1160 C CA . VAL A 1 74 ? -13.69027 -9.85909 -8.25824 1.000 14.15910 460 VAL A CA 1
ATOM 1161 C C . VAL A 1 74 ? -13.86843 -11.08049 -7.37373 1.000 12.91132 460 VAL A C 1
ATOM 1162 O O . VAL A 1 74 ? -13.35160 -12.16755 -7.67030 1.000 13.38476 460 VAL A O 1
ATOM 1175 N N . HIS A 1 75 ? -14.59641 -10.91353 -6.28891 1.000 13.78814 461 HIS A N 1
ATOM 1176 C CA . HIS A 1 75 ? -14.74639 -11.98040 -5.31782 1.000 15.45238 461 HIS A CA 1
ATOM 1177 C C . HIS A 1 75 ? -15.96389 -12.83691 -5.57933 1.000 19.47589 461 HIS A C 1
ATOM 1178 O O . HIS A 1 75 ? -17.01975 -12.33728 -5.97088 1.000 21.55423 461 HIS A O 1
ATOM 1192 N N . ARG A 1 76 ? -15.81988 -14.13299 -5.30197 1.000 15.73069 462 ARG A N 1
ATOM 1193 C CA . ARG A 1 76 ? -16.89335 -15.08169 -5.55745 1.000 19.50158 462 ARG A CA 1
ATOM 1194 C C . ARG A 1 76 ? -18.11003 -14.76794 -4.70180 1.000 20.61382 462 ARG A C 1
ATOM 1195 O O . ARG A 1 76 ? -19.24928 -14.80537 -5.18462 1.000 24.16867 462 ARG A O 1
ATOM 1216 N N . ASP A 1 77 ? -17.88907 -14.46012 -3.42381 1.000 19.06231 463 ASP A N 1
ATOM 1217 C CA . ASP A 1 77 ? -18.94894 -14.44144 -2.42425 1.000 18.10204 463 ASP A CA 1
ATOM 1218 C C . ASP A 1 77 ? -19.35388 -13.03437 -2.01314 1.000 18.69999 463 ASP A C 1
ATOM 1219 O O . ASP A 1 77 ? -20.06661 -12.87812 -1.01416 1.000 22.40527 463 ASP A O 1
ATOM 1228 N N . SER A 1 78 ? -18.95622 -12.01830 -2.76470 1.000 18.51557 464 SER A N 1
ATOM 1229 C CA . SER A 1 78 ? -19.46109 -10.67136 -2.53159 1.000 21.89999 464 SER A CA 1
ATOM 1230 C C . SER A 1 78 ? -19.58811 -9.96036 -3.87327 1.000 23.49869 464 SER A C 1
ATOM 1231 O O . SER A 1 78 ? -19.09109 -10.42753 -4.90050 1.000 29.28628 464 SER A O 1
ATOM 1239 N N . GLU A 1 79 ? -20.26462 -8.81828 -3.86049 1.000 26.10965 465 GLU A N 1
ATOM 1240 C CA . GLU A 1 79 ? -20.53511 -8.08806 -5.09710 1.000 25.53211 465 GLU A CA 1
ATOM 1241 C C . GLU A 1 79 ? -19.41246 -7.11027 -5.42686 1.000 37.63381 465 GLU A C 1
ATOM 1242 O O . GLU A 1 79 ? -18.73132 -6.60307 -4.53851 1.000 43.35383 465 GLU A O 1
#

Solvent-accessible surface area: 6096 Å² total; per-residue (Å²): 112,60,131,99,64,124,159,115,31,29,86,54,78,147,19,67,84,139,108,39,165,45,171,24,88,59,0,46,52,51,128,69,88,13,109,59,192,55,58,0,15,33,4,95,37,118,48,5,0,21,9,147,23,0,26,106,95,26,186,83,74,165,42,1,25,62,54,172,46,86,16,49,100,151,110,221,117,73,240

Foldseek 3Di:
DDPDDPVPDADKDFDDPVDDDDPDQAAVQVRHGRDGRFIWGAAPVGDIHGPVRVRVVCVVQQADPPPGHRRDDDDPPDD

Sequence (79 aa):
GSTKADIEQLPSSYRFNPNNHQSEQTLCVVCMCDFESRQLLRVLPCNHEFHAKCVDKWLKANRTCPICRADASSEVHRDSE

GO terms:
  GO:0005515 protein binding (F, IPI)
  GO:0061630 ubiquitin protein ligase activity (F, IDA)
  GO:0005634 nucleus (C, IDA)
  GO:0016567 protein ubiquitination (P, IDA)
  GO:0005654 nucleoplasm (C, IDA)

InterPro domains:
  IPR001841 Zinc finger, RING-type [PF13639] (462-504)
  IPR001841 Zinc finger, RING-type [PS50089] (463-504)
  IPR001841 Zinc finger, RING-type [SM00184] (463-503)
  IPR013083 Zinc finger, RING/FYVE/PHD-type [G3DSA:3.30.40.10] (437-515)

Secondary structure (DSSP, 8-state):
--SS-GGGSPPEEE--TTS--SS--EETTTTEE--TT-EEEE-TTS-EEEHHHHHHHHHHH-B-TTT--B-----TT--

Organism: Homo sapiens (NCBI:txid9606)

B-factor: mean 19.41, std 10.03, range [7.74, 61.7]

Nearest PDB structures (foldseek):
  4v3k-assembly2_C  TM=8.736E-01  e=1.167E-12  Homo sapiens
  7ojx-assembly1_A  TM=9.303E-01  e=5.550E-12  Homo sapiens
  4v3l-assembly1_C  TM=9.277E-01  e=5.201E-12  Homo sapiens
  4v3k-assembly1_F  TM=9.157E-01  e=4.280E-12  Homo sapiens
  1x4j-assembly1_A  TM=8.392E-01  e=3.896E-11  Homo sapiens